Protein AF-A0A0R1KFZ9-F1 (afdb_monomer)

Radius of gyration: 15.64 Å; Cα contacts (8 Å, |Δi|>4): 68; chains: 1; bounding box: 40×21×45 Å

Solvent-accessible surface area (backbone atoms only — not comparable to full-atom values): 6336 Å² total; per-residue (Å²): 135,56,75,66,51,57,53,51,49,51,56,50,51,53,56,37,45,75,70,65,75,39,72,90,78,63,72,52,66,62,51,48,51,52,50,52,52,50,50,55,54,45,52,53,52,52,52,52,50,32,62,74,67,72,30,77,92,33,70,51,40,55,30,45,49,53,28,51,50,40,60,58,56,43,59,76,37,51,40,73,88,77,74,45,76,43,63,70,48,44,54,50,37,54,50,52,37,49,54,30,46,50,54,25,51,52,40,50,54,66,76,74,107

Secondary structure (DSSP, 8-state):
--HHHHHHHHHHHHHHHHTT-S-TTS-SHHHHHHHHHHHHHHHHHHHHHHHHTT-TTSHHHHHHHHHHHHHHHGGGGEETTTTEE-HHHHHHHHHHHHHHHHHHHHHHHHHH-

Structure (mmCIF, N/CA/C/O backbone):
data_AF-A0A0R1KFZ9-F1
#
_entry.id   AF-A0A0R1KFZ9-F1
#
loop_
_atom_site.group_PDB
_atom_site.id
_atom_site.type_symbol
_atom_site.label_atom_id
_atom_site.label_alt_id
_atom_site.label_comp_id
_atom_site.label_asym_id
_atom_site.label_entity_id
_atom_site.label_seq_id
_atom_site.pdbx_PDB_ins_code
_atom_site.Cartn_x
_atom_site.Cartn_y
_atom_site.Cartn_z
_atom_site.occupancy
_atom_site.B_iso_or_equiv
_atom_site.auth_seq_id
_atom_site.auth_comp_id
_atom_site.auth_asym_id
_atom_site.auth_atom_id
_atom_site.pdbx_PDB_model_num
ATOM 1 N N . MET A 1 1 ? 14.152 1.946 9.970 1.00 41.00 1 MET A N 1
ATOM 2 C CA . MET A 1 1 ? 12.683 1.880 10.033 1.00 41.00 1 MET A CA 1
ATOM 3 C C . MET 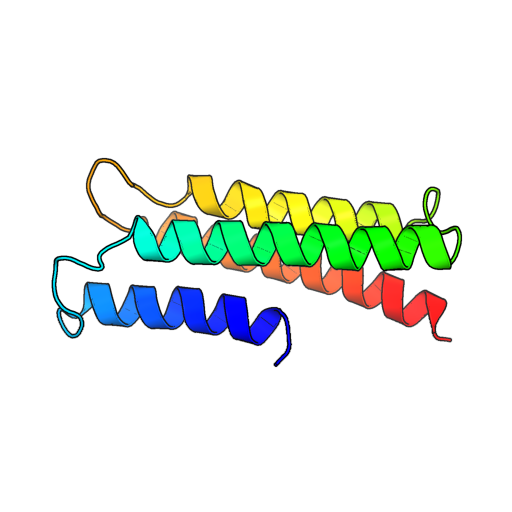A 1 1 ? 12.194 1.666 8.612 1.00 41.00 1 MET A C 1
ATOM 5 O O . MET A 1 1 ? 12.370 2.537 7.770 1.00 41.00 1 MET A O 1
ATOM 9 N N . THR A 1 2 ? 11.765 0.450 8.311 1.00 49.81 2 THR A N 1
ATOM 10 C CA . THR A 1 2 ? 11.210 0.047 7.013 1.00 49.81 2 THR A CA 1
ATOM 11 C C . THR A 1 2 ? 9.740 0.475 6.927 1.00 49.81 2 THR A C 1
ATOM 13 O O . THR A 1 2 ? 9.098 0.659 7.956 1.00 49.81 2 THR A O 1
ATOM 16 N N . TYR A 1 3 ? 9.166 0.635 5.729 1.00 50.31 3 TYR A N 1
ATOM 17 C CA . TYR A 1 3 ? 7.734 0.976 5.581 1.00 50.31 3 TYR A CA 1
ATOM 18 C C . TYR A 1 3 ? 6.803 -0.058 6.228 1.00 50.31 3 TYR A C 1
ATOM 20 O O . TYR A 1 3 ? 5.740 0.283 6.746 1.00 50.31 3 TYR A O 1
ATOM 28 N N . ARG A 1 4 ? 7.258 -1.309 6.295 1.00 49.53 4 ARG A N 1
ATOM 29 C CA . ARG A 1 4 ? 6.636 -2.378 7.070 1.00 49.53 4 ARG A CA 1
ATOM 30 C C . ARG A 1 4 ? 6.511 -2.038 8.557 1.00 49.53 4 ARG A C 1
ATOM 32 O O . ARG A 1 4 ? 5.488 -2.361 9.151 1.00 49.53 4 ARG A O 1
ATOM 39 N N . ASP A 1 5 ? 7.490 -1.352 9.144 1.00 50.59 5 ASP A N 1
ATOM 40 C CA . ASP A 1 5 ? 7.442 -0.935 10.551 1.00 50.59 5 ASP A CA 1
ATOM 41 C C . ASP A 1 5 ? 6.322 0.084 10.783 1.00 50.59 5 ASP A C 1
ATOM 43 O O . ASP A 1 5 ? 5.598 -0.028 11.764 1.00 50.59 5 ASP A O 1
ATOM 47 N N . VAL A 1 6 ? 6.101 1.003 9.837 1.00 54.88 6 VAL A N 1
ATOM 48 C CA . VAL A 1 6 ? 5.015 1.997 9.897 1.00 54.88 6 VAL A CA 1
ATOM 49 C C . VAL A 1 6 ? 3.637 1.334 9.798 1.00 54.88 6 VAL A C 1
ATOM 51 O O . VAL A 1 6 ? 2.718 1.682 10.537 1.00 54.88 6 VAL A O 1
ATOM 54 N N . PHE A 1 7 ? 3.493 0.334 8.926 1.00 59.25 7 PHE A N 1
ATOM 55 C CA . PHE A 1 7 ? 2.263 -0.455 8.807 1.00 59.25 7 PHE A CA 1
ATOM 56 C C . PHE A 1 7 ? 1.982 -1.308 10.043 1.00 59.25 7 PHE A C 1
ATOM 58 O O . PHE A 1 7 ? 0.846 -1.405 10.508 1.00 59.25 7 PHE A O 1
ATOM 65 N N . VAL A 1 8 ? 3.017 -1.944 10.588 1.00 62.97 8 VAL A N 1
ATOM 66 C CA . VAL A 1 8 ? 2.906 -2.760 11.799 1.00 62.97 8 VAL A CA 1
ATOM 67 C C . VAL A 1 8 ? 2.578 -1.886 13.011 1.00 62.97 8 VAL A C 1
ATOM 69 O O . VAL A 1 8 ? 1.727 -2.275 13.807 1.00 62.97 8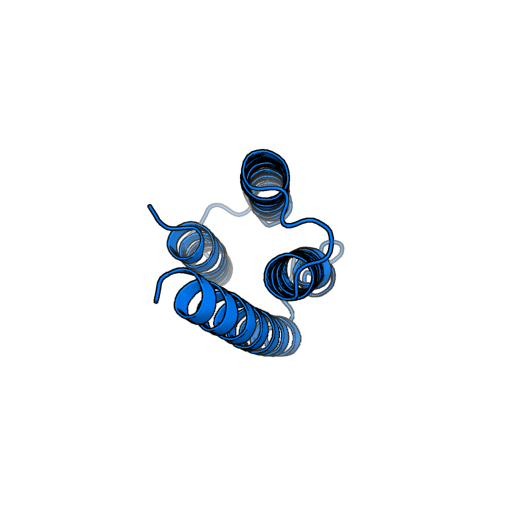 VAL A O 1
ATOM 72 N N . GLU A 1 9 ? 3.196 -0.711 13.134 1.00 63.31 9 GLU A N 1
ATOM 73 C CA . GLU A 1 9 ? 2.890 0.304 14.153 1.00 63.31 9 GLU A CA 1
ATOM 74 C C . GLU A 1 9 ? 1.440 0.789 14.058 1.00 63.31 9 GLU A C 1
ATOM 76 O O . GLU A 1 9 ? 0.748 0.855 15.077 1.00 63.31 9 GLU A O 1
ATOM 81 N N . TYR A 1 10 ? 0.948 1.037 12.839 1.00 64.69 10 TYR A N 1
ATOM 82 C CA . TYR A 1 10 ? -0.437 1.432 12.593 1.00 64.69 10 TYR A CA 1
ATOM 83 C C . TYR A 1 10 ? -1.417 0.397 13.161 1.00 64.69 10 TYR A C 1
ATOM 85 O O . TYR A 1 10 ? -2.223 0.706 14.038 1.00 64.69 10 TYR A O 1
ATOM 93 N N . PHE A 1 11 ? -1.285 -0.872 12.761 1.00 64.38 11 PHE A N 1
ATOM 94 C CA . PHE A 1 11 ? -2.179 -1.933 13.237 1.00 64.38 11 PHE A CA 1
ATOM 95 C C . PHE A 1 11 ? -1.978 -2.303 14.711 1.00 64.38 11 PHE A C 1
ATOM 97 O O . PHE A 1 11 ? -2.930 -2.731 15.370 1.00 64.38 11 PHE A O 1
ATOM 104 N N . LYS A 1 12 ? -0.764 -2.165 15.258 1.00 66.50 12 LYS A N 1
ATOM 105 C CA . LYS A 1 12 ? -0.525 -2.339 16.699 1.00 66.50 12 LYS A CA 1
ATOM 106 C C . LYS A 1 12 ? -1.286 -1.294 17.500 1.00 66.50 12 LYS A C 1
ATOM 108 O O . LYS A 1 12 ? -1.982 -1.654 18.443 1.00 66.50 12 LYS A O 1
ATOM 113 N N . THR A 1 13 ? -1.207 -0.037 17.084 1.00 61.47 13 THR A N 1
ATOM 114 C CA . THR A 1 13 ? -1.884 1.068 17.763 1.00 61.47 13 THR A CA 1
ATOM 115 C C . THR A 1 13 ? -3.406 0.925 17.678 1.00 61.47 13 THR A C 1
ATOM 117 O O . THR A 1 13 ? -4.078 1.107 18.689 1.00 61.47 13 THR A O 1
ATOM 120 N N . MET A 1 14 ? -3.953 0.457 16.545 1.00 61.59 14 MET A N 1
ATOM 121 C CA . MET A 1 14 ? -5.381 0.097 16.454 1.00 61.59 14 MET A CA 1
ATOM 122 C C . MET A 1 14 ? -5.794 -0.957 17.491 1.00 61.59 14 MET A C 1
ATOM 124 O O . MET A 1 14 ? -6.815 -0.807 18.152 1.00 61.59 14 MET A O 1
ATOM 128 N N . ASN A 1 15 ? -4.991 -2.013 17.671 1.00 61.69 15 ASN A N 1
ATOM 129 C CA . ASN A 1 15 ? -5.296 -3.060 18.652 1.00 61.69 15 ASN A CA 1
ATOM 130 C C . ASN A 1 15 ? -5.226 -2.560 20.107 1.00 61.69 15 ASN A C 1
ATOM 132 O O . ASN A 1 15 ? -5.932 -3.097 20.956 1.00 61.69 15 ASN A O 1
ATOM 136 N N . LEU A 1 16 ? -4.384 -1.564 20.408 1.00 58.66 16 LEU A N 1
ATOM 137 C CA . LEU A 1 16 ? -4.292 -0.948 21.740 1.00 58.66 16 LEU A CA 1
ATOM 138 C C . LEU A 1 16 ? -5.513 -0.064 22.040 1.00 58.66 16 LEU A C 1
ATOM 140 O O . LEU A 1 16 ? -6.055 -0.115 23.144 1.00 58.66 16 LEU A O 1
ATOM 144 N N . ILE A 1 17 ? -5.995 0.681 21.040 1.00 57.72 17 ILE A N 1
ATOM 145 C CA . ILE A 1 17 ? -7.224 1.485 21.133 1.00 57.72 17 ILE A CA 1
ATOM 146 C C . ILE A 1 17 ? -8.439 0.581 21.387 1.00 57.72 17 ILE A C 1
ATOM 148 O O . ILE A 1 17 ? -9.232 0.853 22.286 1.00 57.72 17 ILE A O 1
ATOM 152 N N . GLU A 1 18 ? -8.552 -0.548 20.678 1.00 56.12 18 GLU A N 1
ATOM 153 C CA . GLU A 1 18 ? -9.647 -1.512 20.878 1.00 56.12 18 GLU A CA 1
ATOM 154 C C . GLU A 1 18 ? -9.685 -2.147 22.278 1.00 56.12 18 GLU A C 1
ATOM 156 O O . GLU A 1 18 ? -10.754 -2.549 22.736 1.00 56.12 18 GLU A O 1
ATOM 16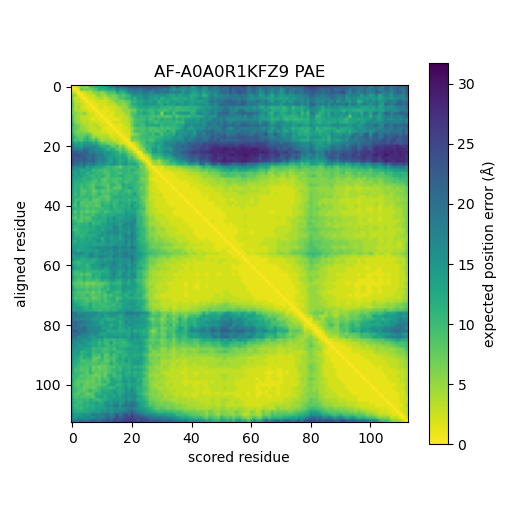1 N N . ARG A 1 19 ? -8.542 -2.260 22.965 1.00 62.00 19 ARG A N 1
ATOM 162 C CA . ARG A 1 19 ? -8.463 -2.810 24.331 1.00 62.00 19 ARG A CA 1
ATOM 163 C C . ARG A 1 19 ? -8.826 -1.793 25.416 1.00 62.00 19 ARG A C 1
ATOM 165 O O . ARG A 1 19 ? -8.840 -2.151 26.589 1.00 62.00 19 ARG A O 1
ATOM 172 N N . GLY A 1 20 ? -9.109 -0.542 25.042 1.00 56.09 20 GLY A N 1
ATOM 173 C CA . GLY A 1 20 ? -9.298 0.558 25.990 1.00 56.09 20 GLY A CA 1
ATOM 174 C C . GLY A 1 20 ? -7.997 0.990 26.676 1.00 56.09 20 GLY A C 1
ATOM 175 O O . GLY A 1 20 ? -8.042 1.680 27.690 1.00 56.09 20 GLY A O 1
ATOM 176 N N . GLU A 1 21 ? -6.841 0.580 26.141 1.00 52.81 21 GLU A N 1
ATOM 177 C CA . GLU A 1 21 ? -5.511 0.875 26.693 1.00 52.81 21 GLU A CA 1
ATOM 178 C C . GLU A 1 21 ? -4.945 2.216 26.179 1.00 52.81 21 GLU A C 1
ATOM 180 O O . GLU A 1 21 ? -3.937 2.696 26.693 1.00 52.81 21 GLU A O 1
ATOM 185 N N . ALA A 1 22 ? -5.602 2.848 25.197 1.00 53.03 22 ALA A N 1
ATOM 186 C CA . ALA A 1 22 ? -5.285 4.183 24.692 1.00 53.03 22 ALA A CA 1
ATOM 187 C C . ALA A 1 22 ? -6.459 5.149 24.936 1.00 53.03 22 ALA A C 1
ATOM 189 O O . ALA A 1 22 ? -7.622 4.779 24.776 1.00 53.03 22 ALA A O 1
ATOM 190 N N . LEU A 1 23 ? -6.150 6.388 25.341 1.00 50.19 23 LEU A N 1
ATOM 191 C CA . LEU A 1 23 ? -7.136 7.423 25.664 1.00 50.19 23 LEU A CA 1
ATOM 192 C C . LEU A 1 23 ? -8.084 7.650 24.481 1.00 50.19 23 LEU A C 1
ATOM 194 O O . LEU A 1 23 ? -7.654 8.009 23.385 1.00 50.19 23 LEU A O 1
ATOM 198 N N . THR A 1 24 ? -9.377 7.498 24.761 1.00 49.78 24 THR A N 1
ATOM 199 C CA . THR A 1 24 ? -10.545 7.541 23.869 1.00 49.78 24 THR A CA 1
ATOM 200 C C . THR A 1 24 ? -10.775 8.875 23.130 1.00 49.78 24 THR A C 1
ATOM 202 O O . THR A 1 24 ? -11.903 9.167 22.746 1.00 49.78 24 THR A O 1
ATOM 205 N N . TYR A 1 25 ? -9.748 9.697 22.902 1.00 42.72 25 TYR A N 1
ATOM 206 C CA . TYR A 1 25 ? -9.804 10.915 22.084 1.00 42.72 25 TYR A CA 1
ATOM 207 C C . TYR A 1 25 ? -8.679 11.023 21.028 1.00 42.72 25 TYR A C 1
ATOM 209 O O . TYR A 1 25 ? -8.771 11.878 20.151 1.00 42.72 25 TYR A O 1
ATOM 217 N N . GLU A 1 26 ? -7.672 10.135 21.003 1.00 50.38 26 GLU A N 1
ATOM 218 C CA . GLU A 1 26 ? -6.678 10.043 19.900 1.00 50.38 26 GLU A CA 1
ATOM 219 C C . GLU A 1 26 ? -7.175 9.193 18.690 1.00 50.38 26 GLU A C 1
ATOM 221 O O . GLU A 1 26 ? -6.402 8.798 17.819 1.00 50.38 26 GLU A O 1
ATOM 226 N N . ASN A 1 27 ? -8.489 8.953 18.594 1.00 64.50 27 ASN A N 1
ATOM 227 C CA . ASN A 1 27 ? -9.077 7.625 18.354 1.00 64.50 27 ASN A CA 1
ATOM 228 C C . ASN A 1 27 ? -8.909 6.893 17.023 1.00 64.50 27 ASN A C 1
ATOM 230 O O . ASN A 1 27 ? -8.640 5.708 17.060 1.00 64.50 27 ASN A O 1
ATOM 234 N N . TYR A 1 28 ? -9.119 7.485 15.858 1.00 60.91 28 TYR A N 1
ATOM 235 C CA . TYR A 1 28 ? -8.946 6.761 14.581 1.00 60.91 28 TYR A CA 1
ATOM 236 C C . TYR A 1 28 ? -8.643 7.739 13.454 1.00 60.91 28 TYR A C 1
ATOM 238 O O . TYR A 1 28 ? -7.815 7.436 12.601 1.00 60.91 28 TYR A O 1
ATOM 246 N N . SER A 1 29 ? -9.214 8.950 13.514 1.00 65.38 29 SER A N 1
ATOM 247 C CA . SER A 1 29 ? -8.886 10.058 12.606 1.00 65.38 29 SER A CA 1
ATOM 248 C C . SER A 1 29 ? -7.392 10.375 12.616 1.00 65.38 29 SER A C 1
ATOM 250 O O . SER A 1 29 ? -6.753 10.285 11.582 1.00 65.38 29 SER A O 1
ATOM 252 N N . ARG A 1 30 ? -6.795 10.639 13.786 1.00 70.94 30 ARG A N 1
ATOM 253 C CA . ARG A 1 30 ? -5.357 10.950 13.910 1.00 70.94 30 ARG A CA 1
ATOM 254 C C . ARG A 1 30 ? -4.470 9.788 13.465 1.00 70.94 30 ARG A C 1
ATOM 256 O O . ARG A 1 30 ? -3.405 9.997 12.887 1.00 70.94 30 ARG A O 1
ATOM 263 N N . LEU A 1 31 ? -4.919 8.558 13.709 1.00 69.50 31 LEU A N 1
ATOM 264 C CA . LEU A 1 31 ? -4.241 7.366 13.223 1.00 69.50 31 LEU A CA 1
ATOM 265 C C . LEU A 1 31 ? -4.252 7.336 11.689 1.00 69.50 31 LEU A C 1
ATOM 267 O O . LEU A 1 31 ? -3.203 7.181 11.064 1.00 69.50 31 LEU A O 1
ATOM 271 N N . ALA A 1 32 ? -5.425 7.508 11.081 1.00 72.38 32 ALA A N 1
ATOM 272 C CA . ALA A 1 32 ? -5.600 7.538 9.636 1.00 72.38 32 ALA A CA 1
ATOM 273 C C . ALA A 1 32 ? -4.868 8.715 8.983 1.00 72.38 32 ALA A C 1
ATOM 275 O O . ALA A 1 32 ? -4.232 8.522 7.953 1.00 72.38 32 ALA A O 1
ATOM 276 N N . ASP A 1 33 ? -4.845 9.889 9.612 1.00 76.94 33 ASP A N 1
ATOM 277 C CA . ASP A 1 33 ? -4.075 11.049 9.161 1.00 76.94 33 ASP A CA 1
ATOM 278 C C . ASP A 1 33 ? -2.576 10.729 9.110 1.00 76.94 33 ASP A C 1
ATOM 280 O O . ASP A 1 33 ? -1.913 10.979 8.100 1.00 76.94 33 ASP A O 1
ATOM 284 N N . ASN A 1 34 ? -2.044 10.097 10.163 1.00 77.81 34 ASN A N 1
ATOM 285 C CA . ASN A 1 34 ? -0.652 9.644 10.199 1.00 77.81 34 ASN A CA 1
ATOM 286 C C . ASN A 1 34 ? -0.369 8.593 9.117 1.00 77.81 34 ASN A C 1
ATOM 288 O O . ASN A 1 34 ? 0.679 8.617 8.470 1.00 77.81 34 ASN A O 1
ATOM 292 N N . TYR A 1 35 ? -1.304 7.678 8.888 1.00 79.88 35 TYR A N 1
ATOM 293 C CA . TYR A 1 35 ? -1.191 6.664 7.847 1.00 79.88 35 TYR A CA 1
ATOM 294 C C . TYR A 1 35 ? -1.186 7.275 6.440 1.00 79.88 35 TYR A C 1
ATOM 296 O O . TYR A 1 35 ? -0.283 6.993 5.650 1.00 79.88 35 TYR A O 1
ATOM 304 N N . VAL A 1 36 ? -2.115 8.191 6.151 1.00 82.81 36 VAL A N 1
ATOM 305 C CA . VAL A 1 36 ? -2.168 8.961 4.899 1.00 82.81 36 VAL A CA 1
ATOM 306 C C . VAL A 1 36 ? -0.877 9.750 4.698 1.00 82.81 36 VAL A C 1
ATOM 308 O O . VAL A 1 36 ? -0.318 9.754 3.599 1.00 82.81 36 VAL A O 1
ATOM 311 N N . TYR A 1 37 ? -0.377 10.407 5.747 1.00 83.19 37 TYR A N 1
ATOM 312 C CA . TYR A 1 37 ? 0.880 11.150 5.702 1.00 83.19 37 TYR A CA 1
ATOM 313 C C . TYR A 1 37 ? 2.058 10.247 5.313 1.00 83.19 37 TYR A C 1
ATOM 315 O O . TYR A 1 37 ? 2.852 10.589 4.431 1.00 83.19 37 TYR A O 1
ATOM 323 N N . ASN A 1 38 ? 2.138 9.058 5.907 1.00 82.31 38 ASN A N 1
ATOM 324 C CA . ASN A 1 38 ? 3.189 8.096 5.604 1.00 82.31 38 ASN A CA 1
ATOM 325 C C . ASN A 1 38 ? 3.086 7.531 4.181 1.00 82.31 38 ASN A C 1
ATOM 327 O O . ASN A 1 38 ? 4.112 7.438 3.504 1.00 82.31 38 ASN A O 1
ATOM 331 N N . ILE A 1 39 ? 1.876 7.236 3.689 1.00 85.62 39 ILE A N 1
ATOM 332 C CA . ILE A 1 39 ? 1.657 6.831 2.290 1.00 85.62 39 ILE A CA 1
ATOM 333 C C . ILE A 1 39 ? 2.124 7.926 1.332 1.00 85.62 39 ILE A C 1
ATOM 335 O O . ILE A 1 39 ? 2.872 7.641 0.402 1.00 85.62 39 ILE A O 1
ATOM 339 N N . LYS A 1 40 ? 1.741 9.188 1.564 1.00 87.12 40 LYS A N 1
ATOM 340 C CA . LYS A 1 40 ? 2.149 10.315 0.706 1.00 87.12 40 LYS A CA 1
ATOM 341 C C . LYS A 1 40 ? 3.669 10.446 0.620 1.00 87.12 40 LYS A C 1
ATOM 343 O O . LYS A 1 40 ? 4.217 10.611 -0.471 1.00 87.12 40 LYS A O 1
ATOM 348 N N . ASN A 1 41 ? 4.354 10.336 1.757 1.00 86.38 41 ASN A N 1
ATOM 349 C CA . ASN A 1 41 ? 5.815 10.357 1.788 1.00 86.38 41 ASN A CA 1
ATOM 350 C C . ASN A 1 41 ? 6.421 9.158 1.055 1.00 86.38 41 ASN A C 1
ATOM 352 O O . ASN A 1 41 ? 7.430 9.317 0.368 1.00 86.38 41 ASN A O 1
ATOM 356 N N . PHE A 1 42 ? 5.800 7.982 1.159 1.00 86.06 42 PHE A N 1
ATOM 357 C CA . PHE A 1 42 ? 6.250 6.799 0.436 1.00 86.06 42 PHE A CA 1
ATOM 358 C C . PHE A 1 42 ? 6.109 6.944 -1.074 1.00 86.06 42 PHE A C 1
ATOM 360 O O . PHE A 1 42 ? 7.073 6.708 -1.793 1.00 86.06 42 PHE A O 1
ATOM 367 N N . ILE A 1 43 ? 4.955 7.415 -1.545 1.00 87.94 43 ILE A N 1
ATOM 368 C CA . ILE A 1 43 ? 4.709 7.678 -2.966 1.00 87.94 43 ILE A CA 1
ATOM 369 C C . ILE A 1 43 ? 5.757 8.645 -3.511 1.00 87.94 43 ILE A C 1
ATOM 371 O O . ILE A 1 43 ? 6.357 8.394 -4.554 1.00 87.94 43 ILE A O 1
ATOM 375 N N . LYS A 1 44 ? 6.043 9.726 -2.776 1.00 89.50 44 LYS A N 1
ATOM 376 C CA . LYS A 1 44 ? 7.065 10.699 -3.173 1.00 89.50 44 LYS A CA 1
ATOM 377 C C . LYS A 1 44 ? 8.453 10.063 -3.288 1.00 89.50 44 LYS A C 1
ATOM 379 O O . LYS A 1 44 ? 9.170 10.341 -4.246 1.00 89.50 44 LYS A O 1
ATOM 384 N N . LEU A 1 45 ? 8.837 9.231 -2.322 1.00 87.75 45 LEU A N 1
ATOM 385 C CA . LEU A 1 45 ? 10.133 8.554 -2.325 1.00 87.75 45 LEU A CA 1
ATOM 386 C C . LEU A 1 45 ? 10.231 7.515 -3.451 1.00 87.75 45 LEU A C 1
ATOM 388 O O . LEU A 1 45 ? 11.225 7.500 -4.173 1.00 87.75 45 LEU A O 1
ATOM 392 N N . GLY A 1 46 ? 9.191 6.701 -3.630 1.00 87.25 46 GLY A N 1
ATOM 393 C CA . GLY A 1 46 ? 9.099 5.706 -4.695 1.00 87.25 46 GLY A CA 1
ATOM 394 C C . GLY A 1 46 ? 9.183 6.344 -6.078 1.00 87.25 46 GLY A C 1
ATOM 395 O O . GLY A 1 46 ? 10.055 5.981 -6.859 1.00 87.25 46 GLY A O 1
ATOM 396 N N . ASN A 1 47 ? 8.372 7.369 -6.347 1.00 87.69 47 ASN A N 1
ATOM 397 C CA . ASN A 1 47 ? 8.399 8.073 -7.632 1.00 87.69 47 ASN A CA 1
ATOM 398 C C . ASN A 1 47 ? 9.740 8.776 -7.884 1.00 87.69 47 ASN A C 1
ATOM 400 O O . ASN A 1 47 ? 10.244 8.746 -9.000 1.00 87.69 47 ASN A O 1
ATOM 404 N N . SER A 1 48 ? 10.359 9.358 -6.849 1.00 87.88 48 SER A N 1
ATOM 405 C CA . SER A 1 48 ? 11.705 9.936 -6.963 1.00 87.88 48 SER A CA 1
ATOM 406 C C . SER A 1 48 ? 12.744 8.889 -7.380 1.00 87.88 48 SER A C 1
ATOM 408 O O . SER A 1 48 ? 13.593 9.162 -8.226 1.00 87.88 48 SER A O 1
ATOM 410 N N . TYR A 1 49 ? 12.664 7.675 -6.825 1.00 87.00 49 TYR A N 1
ATOM 411 C CA . TYR A 1 49 ? 13.527 6.567 -7.229 1.00 87.00 49 TYR A CA 1
ATOM 412 C C . TYR A 1 49 ? 13.258 6.155 -8.679 1.00 87.00 49 TYR A C 1
ATOM 414 O O . TYR A 1 49 ? 14.193 6.097 -9.471 1.00 87.00 49 TYR A O 1
ATOM 422 N N . ILE A 1 50 ? 11.993 5.927 -9.038 1.00 90.19 50 ILE A N 1
ATOM 423 C CA . ILE A 1 50 ? 11.594 5.532 -10.394 1.00 90.19 50 ILE A CA 1
ATOM 424 C C . ILE A 1 50 ? 12.143 6.516 -11.429 1.00 90.19 50 ILE A C 1
ATOM 426 O O . ILE A 1 50 ? 12.846 6.091 -12.341 1.00 90.19 50 ILE A O 1
ATOM 430 N N . SER A 1 51 ? 11.944 7.820 -11.223 1.00 91.81 51 SER A N 1
ATOM 431 C CA . SER A 1 51 ? 12.441 8.833 -12.157 1.00 91.81 51 SER A CA 1
ATOM 432 C C . SER A 1 51 ? 13.947 9.014 -12.146 1.00 91.81 51 SER A C 1
ATOM 434 O O . SER A 1 51 ? 14.546 9.272 -13.185 1.00 91.81 51 SER A O 1
ATOM 436 N N . LYS A 1 52 ? 14.609 8.833 -11.001 1.00 91.31 52 LYS A N 1
ATOM 437 C CA . LYS A 1 52 ? 16.076 8.877 -10.947 1.00 91.31 52 LYS A CA 1
ATOM 438 C C . LYS A 1 52 ? 16.717 7.790 -11.816 1.00 91.31 52 LYS A C 1
ATOM 440 O O . LYS A 1 52 ? 17.815 8.003 -12.330 1.00 91.31 52 LYS A O 1
ATOM 445 N N . TYR A 1 53 ? 16.063 6.639 -11.946 1.00 89.38 53 TYR A N 1
ATOM 446 C CA . TYR A 1 53 ? 16.578 5.481 -12.675 1.00 89.38 53 TYR A CA 1
ATOM 447 C C . TYR A 1 53 ? 15.863 5.226 -14.013 1.00 89.38 53 TYR A C 1
ATOM 449 O O . TYR A 1 53 ? 16.153 4.217 -14.651 1.00 89.38 53 TYR A O 1
ATOM 457 N N . ASN A 1 54 ? 14.996 6.143 -14.464 1.00 91.50 54 ASN A N 1
ATOM 458 C CA . ASN A 1 54 ? 14.192 6.035 -15.691 1.00 91.50 54 ASN A CA 1
ATOM 459 C C . ASN A 1 54 ? 13.394 4.717 -15.777 1.00 91.50 54 ASN A C 1
ATOM 461 O O . ASN A 1 54 ? 13.473 3.983 -16.764 1.00 91.50 54 ASN A O 1
ATOM 465 N N . LEU A 1 55 ? 12.699 4.367 -14.694 1.00 90.50 55 LEU A N 1
ATOM 466 C CA . LEU A 1 55 ? 11.959 3.111 -14.548 1.00 90.50 55 LEU A CA 1
ATOM 467 C C . LEU A 1 55 ? 10.450 3.268 -14.802 1.00 90.50 55 LEU A C 1
ATOM 469 O O . LEU A 1 55 ? 9.690 2.373 -14.446 1.00 90.50 55 LEU A O 1
ATOM 473 N N . GLU A 1 56 ? 9.990 4.380 -15.369 1.00 91.56 56 GLU A N 1
ATOM 474 C CA . GLU A 1 56 ? 8.565 4.707 -15.530 1.00 91.56 56 GLU A CA 1
ATOM 475 C C . GLU A 1 56 ? 7.781 3.664 -16.337 1.00 91.56 56 GLU A C 1
ATOM 477 O O . GLU A 1 56 ? 6.642 3.372 -15.999 1.00 91.56 56 GLU A O 1
ATOM 482 N N . ASP A 1 57 ? 8.404 3.047 -17.342 1.00 92.31 57 ASP A N 1
ATOM 483 C CA . ASP A 1 57 ? 7.772 2.018 -18.184 1.00 92.31 57 ASP A CA 1
ATOM 484 C C . ASP A 1 57 ? 8.110 0.585 -17.723 1.00 92.31 57 ASP A C 1
ATOM 486 O O . ASP A 1 57 ? 8.027 -0.383 -18.485 1.00 92.31 57 ASP A O 1
ATOM 490 N N . SER A 1 58 ? 8.572 0.432 -16.478 1.00 91.44 58 SER A N 1
ATOM 491 C CA . SER A 1 58 ? 9.014 -0.853 -15.937 1.00 91.44 58 SER A CA 1
ATOM 492 C C . SER A 1 58 ? 7.915 -1.600 -15.183 1.00 91.44 58 SER A C 1
ATOM 494 O O . SER A 1 58 ? 7.060 -1.014 -14.521 1.00 91.44 58 SER A O 1
ATOM 496 N N . LYS A 1 59 ? 8.037 -2.931 -15.136 1.00 91.31 59 LYS A N 1
ATOM 497 C CA . LYS A 1 59 ? 7.222 -3.772 -14.240 1.00 91.31 59 LYS A CA 1
ATOM 498 C C . LYS A 1 59 ? 7.423 -3.429 -12.761 1.00 91.31 59 LYS A C 1
ATOM 500 O O . LYS A 1 59 ? 6.523 -3.618 -11.941 1.00 91.31 59 LYS A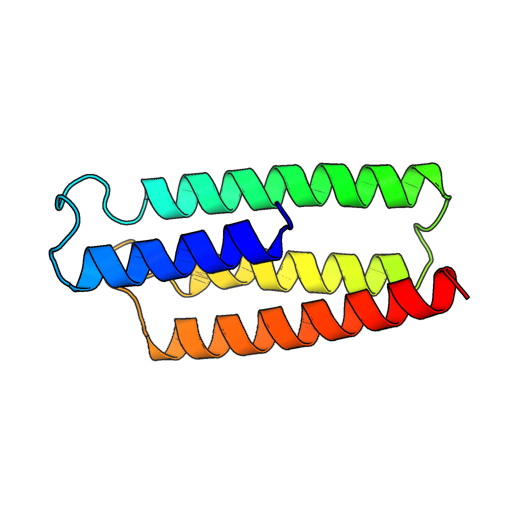 O 1
ATOM 505 N N . MET A 1 60 ? 8.595 -2.898 -12.411 1.00 88.81 60 MET A N 1
ATOM 506 C CA . MET A 1 60 ? 8.865 -2.389 -11.070 1.00 88.81 60 MET A CA 1
ATOM 507 C C . MET A 1 60 ? 7.990 -1.169 -10.749 1.00 88.81 60 MET A C 1
ATOM 509 O O . MET A 1 60 ? 7.478 -1.075 -9.636 1.00 88.81 60 MET A O 1
ATOM 513 N N . TYR A 1 61 ? 7.766 -0.269 -11.709 1.00 91.50 61 TYR A N 1
ATOM 514 C CA . TYR A 1 61 ? 6.841 0.850 -11.535 1.00 91.50 61 TYR A CA 1
ATOM 515 C C . TYR A 1 61 ? 5.395 0.373 -11.391 1.00 91.50 61 TYR A C 1
ATOM 517 O O . TYR A 1 61 ? 4.719 0.762 -10.438 1.00 91.50 61 TYR A O 1
ATOM 525 N N . ASP A 1 62 ? 4.947 -0.533 -12.262 1.00 93.69 62 ASP A N 1
ATOM 526 C CA . ASP A 1 62 ? 3.585 -1.077 -12.205 1.00 93.69 62 ASP A CA 1
ATOM 527 C C . ASP A 1 62 ? 3.300 -1.790 -10.874 1.00 93.69 62 ASP A C 1
ATOM 529 O O . ASP A 1 62 ? 2.260 -1.577 -10.244 1.00 93.69 62 ASP A O 1
ATO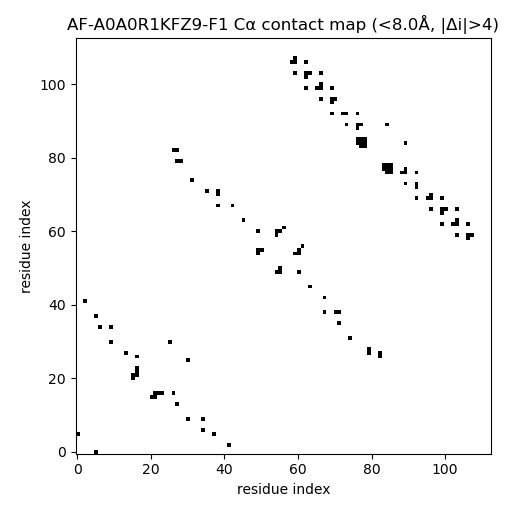M 533 N N . SER A 1 63 ? 4.233 -2.625 -10.407 1.00 93.25 63 SER A N 1
ATOM 534 C CA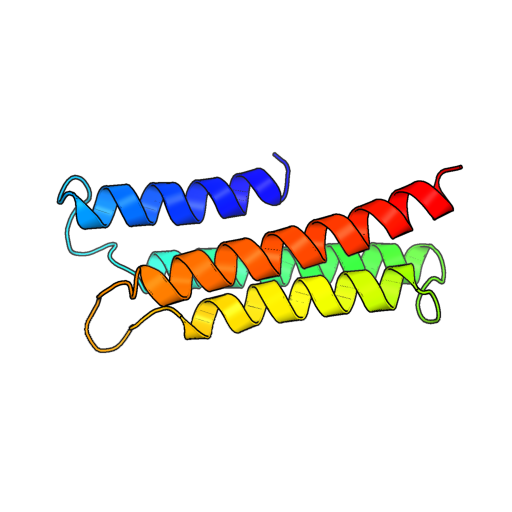 . SER A 1 63 ? 4.103 -3.334 -9.126 1.00 93.25 63 SER A CA 1
ATOM 535 C C . SER A 1 63 ? 4.142 -2.383 -7.927 1.00 93.25 63 SER A C 1
ATOM 537 O O . SER A 1 63 ? 3.339 -2.541 -7.004 1.00 93.25 63 SER A O 1
ATOM 539 N N . LEU A 1 64 ? 4.990 -1.350 -7.958 1.00 92.00 64 LEU A N 1
ATOM 540 C CA . LEU A 1 64 ? 5.022 -0.304 -6.936 1.00 92.00 64 LEU A CA 1
ATOM 541 C C . LEU A 1 64 ? 3.707 0.486 -6.891 1.00 92.00 64 LEU A C 1
ATOM 543 O O . LEU A 1 64 ? 3.178 0.748 -5.811 1.00 92.00 64 LEU A O 1
ATOM 547 N N . ASN A 1 65 ? 3.145 0.828 -8.050 1.00 92.81 65 ASN A N 1
ATOM 548 C CA . ASN A 1 65 ? 1.875 1.540 -8.133 1.00 92.81 65 ASN A CA 1
ATOM 549 C C . ASN A 1 65 ? 0.715 0.680 -7.603 1.00 92.81 65 ASN A C 1
ATOM 551 O O . ASN A 1 65 ? -0.085 1.143 -6.792 1.00 92.81 65 ASN A O 1
ATOM 555 N N . ASN A 1 66 ? 0.674 -0.605 -7.968 1.00 93.56 66 ASN A N 1
ATOM 556 C CA . ASN A 1 66 ? -0.291 -1.561 -7.415 1.00 93.56 66 ASN A CA 1
ATOM 557 C C . ASN A 1 66 ? -0.166 -1.699 -5.894 1.00 93.56 66 ASN A C 1
ATOM 559 O O . ASN A 1 66 ? -1.176 -1.843 -5.198 1.00 93.56 66 ASN A O 1
ATOM 563 N N . TYR A 1 67 ? 1.059 -1.632 -5.367 1.00 91.62 67 TYR A N 1
ATOM 564 C CA . TYR A 1 67 ? 1.276 -1.606 -3.930 1.00 91.62 67 TYR A CA 1
ATOM 565 C C . TYR A 1 67 ? 0.687 -0.337 -3.307 1.00 91.62 67 TYR A C 1
ATOM 567 O O . TYR A 1 67 ? -0.107 -0.448 -2.376 1.00 91.62 67 TYR A O 1
ATOM 575 N N . PHE A 1 68 ? 0.961 0.851 -3.856 1.00 90.75 68 PHE A N 1
ATOM 576 C CA . PHE A 1 68 ? 0.374 2.106 -3.366 1.00 90.75 68 PHE A CA 1
ATOM 577 C C . PHE A 1 68 ? -1.153 2.117 -3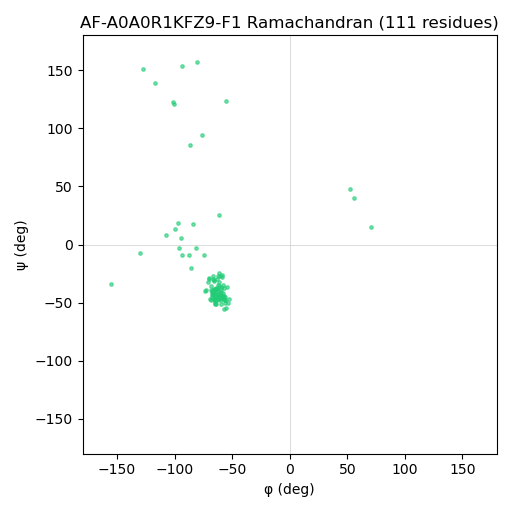.397 1.00 90.75 68 PHE A C 1
ATOM 579 O O . PHE A 1 68 ? -1.764 2.553 -2.420 1.00 90.75 68 PHE A O 1
ATOM 586 N N . VAL A 1 69 ? -1.771 1.600 -4.461 1.00 91.50 69 VAL A N 1
ATOM 587 C CA . VAL A 1 69 ? -3.231 1.452 -4.545 1.00 91.50 69 VAL A CA 1
ATOM 588 C C . VAL A 1 69 ? -3.748 0.604 -3.385 1.00 91.50 69 VAL A C 1
ATOM 590 O O . VAL A 1 69 ? -4.651 1.042 -2.682 1.00 91.50 69 VAL A O 1
ATOM 593 N N . ALA A 1 70 ? -3.122 -0.542 -3.095 1.00 90.25 70 ALA A N 1
ATOM 594 C CA . ALA A 1 70 ? -3.516 -1.378 -1.959 1.00 90.25 70 ALA A CA 1
ATOM 595 C C . ALA A 1 70 ? -3.370 -0.663 -0.603 1.00 90.25 70 ALA A C 1
ATOM 597 O O . ALA A 1 70 ? -4.199 -0.861 0.287 1.00 90.25 70 ALA A O 1
ATOM 598 N N . LEU A 1 71 ? -2.342 0.179 -0.436 1.00 87.38 71 LEU A N 1
ATOM 599 C CA . LEU A 1 71 ? -2.169 0.977 0.781 1.00 87.38 71 LEU A CA 1
ATOM 600 C C . LEU A 1 71 ? -3.266 2.036 0.933 1.00 87.38 71 LEU A C 1
ATOM 602 O O . LEU A 1 71 ? -3.764 2.235 2.041 1.00 87.38 71 LEU A O 1
ATOM 606 N N . ILE A 1 72 ? -3.640 2.709 -0.156 1.00 87.12 72 ILE A N 1
ATOM 607 C CA . ILE A 1 72 ? -4.694 3.731 -0.160 1.00 87.12 72 ILE A CA 1
ATOM 608 C C . ILE A 1 72 ? -6.059 3.080 0.059 1.00 87.12 72 ILE A C 1
ATOM 610 O O . ILE A 1 72 ? -6.802 3.521 0.932 1.00 87.12 72 ILE A O 1
ATOM 614 N N . ASP A 1 73 ? -6.359 1.992 -0.652 1.00 86.19 73 ASP A N 1
ATOM 615 C CA . ASP A 1 73 ? -7.611 1.246 -0.511 1.00 86.19 73 ASP A CA 1
ATOM 616 C C . ASP A 1 73 ? -7.810 0.721 0.909 1.00 86.19 73 ASP A C 1
ATOM 618 O O . ASP A 1 73 ? -8.946 0.561 1.355 1.00 86.19 73 ASP A O 1
ATOM 622 N N . ALA A 1 74 ? -6.720 0.501 1.653 1.00 83.19 74 ALA A N 1
ATOM 623 C CA . ALA A 1 74 ? -6.810 0.070 3.035 1.00 83.19 74 ALA A CA 1
ATOM 624 C C . ALA A 1 74 ? -7.542 1.070 3.949 1.00 83.19 74 ALA A C 1
ATOM 626 O O . ALA A 1 74 ? -8.114 0.666 4.963 1.00 83.19 74 ALA A O 1
ATOM 627 N N . LEU A 1 75 ? -7.571 2.355 3.571 1.00 77.69 75 LEU A N 1
ATOM 628 C CA . LEU A 1 75 ? -8.316 3.400 4.276 1.00 77.69 75 LEU A CA 1
ATOM 629 C C . LEU A 1 75 ? -9.828 3.201 4.199 1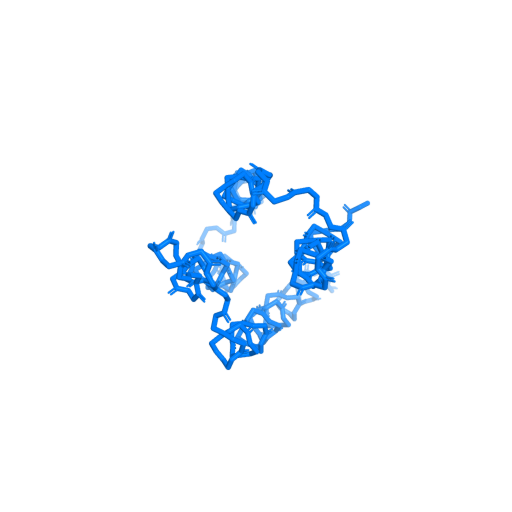.00 77.69 75 LEU A C 1
ATOM 631 O O . LEU A 1 75 ? -10.526 3.634 5.109 1.00 77.69 75 LEU A O 1
ATOM 635 N N . ASN A 1 76 ? -10.326 2.538 3.152 1.00 76.06 76 ASN A N 1
ATOM 636 C CA . ASN A 1 76 ? -11.756 2.281 2.966 1.00 76.06 76 ASN A CA 1
ATOM 637 C C . ASN A 1 76 ? -12.289 1.189 3.907 1.00 76.06 76 ASN A C 1
ATOM 639 O O . ASN A 1 76 ? -13.494 0.970 3.973 1.00 76.06 76 ASN A O 1
ATOM 643 N N . TYR A 1 77 ? -11.409 0.492 4.631 1.00 70.50 77 TYR A N 1
ATOM 644 C CA . TYR A 1 77 ? -11.778 -0.566 5.579 1.00 70.50 77 TYR A CA 1
ATOM 645 C C . TYR A 1 77 ? -11.913 -0.072 7.026 1.00 70.50 77 TYR A C 1
ATOM 647 O O . TYR A 1 77 ? -12.083 -0.870 7.953 1.00 70.50 77 TYR A O 1
ATOM 655 N N . LEU A 1 78 ? -11.802 1.241 7.222 1.00 67.00 78 LEU A N 1
ATOM 656 C CA . LEU A 1 78 ? -11.945 1.928 8.496 1.00 67.00 78 LEU A CA 1
ATOM 657 C C . LEU A 1 78 ? -13.334 2.561 8.542 1.00 67.00 78 LEU A C 1
ATOM 659 O O . LEU A 1 78 ? -13.679 3.355 7.670 1.00 67.00 78 LEU A O 1
ATOM 663 N N . ASP A 1 79 ? -14.136 2.209 9.547 1.00 64.06 79 ASP A N 1
ATOM 664 C CA . ASP A 1 79 ? -15.436 2.842 9.760 1.00 64.06 79 ASP A CA 1
ATOM 665 C C . ASP A 1 79 ? -15.236 4.101 10.612 1.00 64.06 79 ASP A C 1
ATOM 667 O O . ASP A 1 79 ? -15.288 4.084 11.847 1.00 64.06 79 ASP A O 1
ATOM 671 N N . TYR A 1 80 ? -14.926 5.197 9.915 1.00 62.09 80 TYR A N 1
ATOM 672 C CA . TYR A 1 80 ? -14.703 6.513 10.515 1.00 62.09 80 TYR A CA 1
ATOM 673 C C . TYR A 1 80 ? -15.962 7.094 11.155 1.00 62.09 80 TYR A C 1
ATOM 675 O O . TYR A 1 80 ? -15.848 7.852 12.116 1.00 62.09 80 TYR A O 1
ATOM 683 N N . GLU A 1 81 ? -17.141 6.759 10.627 1.00 59.53 81 GLU A N 1
ATOM 684 C CA . GLU A 1 81 ? -18.414 7.317 11.087 1.00 59.53 81 GLU A CA 1
ATOM 685 C C . GLU A 1 81 ? -18.815 6.732 12.438 1.00 59.53 81 GLU A C 1
ATOM 687 O O . GLU A 1 81 ? -19.258 7.462 13.324 1.00 59.53 81 GLU A O 1
ATOM 692 N N . ASN A 1 82 ? -18.595 5.430 12.626 1.00 61.84 82 ASN A N 1
ATOM 693 C CA . ASN A 1 82 ? -18.941 4.748 13.868 1.00 61.84 82 ASN A CA 1
ATOM 694 C C . ASN A 1 82 ? -17.758 4.629 14.842 1.00 61.84 82 ASN A C 1
ATOM 696 O O . ASN A 1 82 ? -17.933 4.138 15.958 1.00 61.84 82 ASN A O 1
ATOM 700 N N . ASN A 1 83 ? -16.558 5.084 14.453 1.00 61.78 83 ASN A N 1
ATOM 701 C CA . ASN A 1 83 ? -15.331 4.975 15.249 1.00 61.78 83 ASN A CA 1
ATOM 702 C C . ASN A 1 83 ? -15.043 3.506 15.636 1.00 61.78 83 ASN A C 1
ATOM 704 O O . ASN A 1 83 ? -14.649 3.205 16.768 1.00 61.78 83 ASN A O 1
ATOM 708 N N . VAL A 1 84 ? -15.281 2.585 14.692 1.00 63.25 84 VAL A N 1
ATOM 709 C CA . VAL A 1 84 ? -15.109 1.134 14.867 1.00 63.25 84 VAL A CA 1
ATOM 710 C C . VAL A 1 84 ? -14.223 0.580 13.758 1.00 63.25 84 VAL A C 1
ATOM 712 O O . VAL A 1 84 ? -14.180 1.074 12.635 1.00 63.25 84 VAL A O 1
ATOM 715 N N . VAL A 1 85 ? -13.510 -0.496 14.061 1.00 65.38 85 VAL A N 1
ATOM 716 C CA . VAL A 1 85 ? -12.685 -1.198 13.083 1.00 65.38 85 VAL A CA 1
ATOM 717 C C . VAL A 1 85 ? -13.425 -2.434 12.608 1.00 65.38 85 VAL A C 1
ATOM 719 O O . VAL A 1 85 ? -13.731 -3.338 13.389 1.00 65.38 85 VAL A O 1
ATOM 722 N N . ASN A 1 86 ? -13.673 -2.524 11.302 1.00 71.06 86 ASN A N 1
ATOM 723 C CA . ASN A 1 86 ? -14.174 -3.759 10.722 1.00 71.06 86 ASN A CA 1
ATOM 724 C C . ASN A 1 86 ? -13.026 -4.775 10.614 1.00 71.06 86 ASN A C 1
ATOM 726 O O . ASN A 1 86 ? -12.276 -4.805 9.639 1.00 71.06 86 ASN A O 1
ATOM 730 N N . LYS A 1 87 ? -12.886 -5.633 11.632 1.00 70.06 87 LYS A N 1
ATOM 731 C CA . LYS A 1 87 ? -11.782 -6.605 11.745 1.00 70.06 87 LYS A CA 1
ATOM 732 C C . LYS A 1 87 ? -11.637 -7.520 10.531 1.00 70.06 87 LYS A C 1
ATOM 734 O O . LYS A 1 87 ? -10.516 -7.846 10.146 1.00 70.06 87 LYS A O 1
ATOM 739 N N . LEU A 1 88 ? -12.751 -7.926 9.920 1.00 76.31 88 LEU A N 1
ATOM 740 C CA . LEU A 1 88 ? -12.742 -8.771 8.723 1.00 76.31 88 LEU A CA 1
ATOM 741 C C . LEU A 1 88 ? -12.172 -8.017 7.521 1.00 76.31 88 LEU A C 1
ATOM 743 O O . LEU A 1 88 ? -11.337 -8.551 6.790 1.00 76.31 88 LEU A O 1
ATOM 747 N N . GLN A 1 89 ? -12.580 -6.763 7.342 1.00 76.00 89 GLN A N 1
ATOM 748 C CA . GLN A 1 89 ? -12.059 -5.921 6.273 1.00 76.00 89 GLN A CA 1
ATOM 749 C C . GLN A 1 89 ? -10.585 -5.561 6.498 1.00 76.00 89 GLN A C 1
ATOM 751 O O . GLN A 1 89 ? -9.797 -5.643 5.561 1.00 76.00 89 GLN A O 1
ATOM 756 N N . VAL A 1 90 ? -10.172 -5.294 7.739 1.00 75.19 90 VAL A N 1
ATOM 757 C CA . VAL A 1 90 ? -8.759 -5.089 8.091 1.00 75.19 90 VAL A CA 1
ATOM 758 C C . VAL A 1 90 ? -7.911 -6.330 7.814 1.00 75.19 90 VAL A C 1
ATOM 760 O O . VAL A 1 90 ? -6.824 -6.220 7.246 1.00 75.19 90 VAL A O 1
ATOM 763 N N . ALA A 1 91 ? -8.385 -7.524 8.175 1.00 78.81 91 ALA A N 1
ATOM 764 C CA . ALA A 1 91 ? -7.672 -8.765 7.876 1.00 78.81 91 ALA A CA 1
ATOM 765 C C . ALA A 1 91 ? -7.501 -8.965 6.361 1.00 78.81 91 ALA A C 1
ATOM 767 O O . ALA A 1 91 ? -6.413 -9.320 5.900 1.00 78.81 91 ALA A O 1
ATOM 768 N N . ARG A 1 92 ? -8.547 -8.661 5.582 1.00 83.31 92 ARG A N 1
ATOM 769 C CA . ARG A 1 92 ? -8.495 -8.685 4.117 1.00 83.31 92 ARG A CA 1
ATOM 770 C C . ARG A 1 92 ? -7.493 -7.668 3.569 1.00 83.31 92 ARG A C 1
ATOM 772 O O . ARG A 1 92 ? -6.666 -8.037 2.741 1.00 83.31 92 ARG A O 1
ATOM 779 N N . ALA A 1 93 ? -7.517 -6.436 4.072 1.00 82.88 93 ALA A N 1
ATOM 780 C CA . ALA A 1 93 ? -6.585 -5.377 3.692 1.00 82.88 93 ALA A CA 1
ATOM 781 C C . ALA A 1 93 ? -5.134 -5.809 3.907 1.00 82.88 93 ALA A C 1
ATOM 783 O O . ALA A 1 93 ? -4.307 -5.697 3.008 1.00 82.88 93 ALA A O 1
ATOM 784 N N . ARG A 1 94 ? -4.839 -6.382 5.080 1.00 82.88 94 ARG A N 1
ATOM 785 C CA . ARG A 1 94 ? -3.503 -6.885 5.421 1.00 82.88 94 ARG A CA 1
ATOM 786 C C . ARG A 1 94 ? -3.029 -7.976 4.469 1.00 82.88 94 ARG A C 1
ATOM 788 O O . ARG A 1 94 ? -1.847 -7.995 4.144 1.00 82.88 94 ARG A O 1
ATOM 795 N N . SER A 1 95 ? -3.921 -8.868 4.036 1.00 87.50 95 SER A N 1
ATOM 796 C CA . SER A 1 95 ? -3.577 -9.887 3.039 1.00 87.50 95 SER A CA 1
ATOM 797 C C . SER A 1 95 ? -3.229 -9.243 1.701 1.00 87.50 95 SER A C 1
ATOM 799 O O . SER A 1 95 ? -2.147 -9.482 1.186 1.00 87.50 95 SER A O 1
ATOM 801 N N . VAL A 1 96 ? -4.093 -8.360 1.188 1.00 89.00 96 VAL A N 1
ATOM 802 C CA . VAL A 1 96 ? -3.882 -7.699 -0.110 1.00 89.00 96 VAL A CA 1
ATOM 803 C C . VAL A 1 96 ? -2.597 -6.869 -0.107 1.00 89.00 96 VAL A C 1
ATOM 805 O O . VAL A 1 96 ? -1.794 -6.985 -1.026 1.00 89.00 96 VAL A O 1
ATOM 808 N N . ILE A 1 97 ? -2.370 -6.074 0.942 1.00 88.19 97 ILE A N 1
ATOM 809 C CA . ILE A 1 97 ? -1.141 -5.289 1.128 1.00 88.19 97 ILE A CA 1
ATOM 810 C C . ILE A 1 97 ? 0.085 -6.199 1.087 1.00 88.19 97 ILE A C 1
ATOM 812 O O . ILE A 1 97 ? 1.040 -5.895 0.381 1.00 88.19 97 ILE A O 1
ATOM 816 N N . ARG A 1 98 ? 0.054 -7.320 1.816 1.00 88.56 98 ARG A N 1
ATOM 817 C CA . ARG A 1 98 ? 1.169 -8.271 1.870 1.00 88.56 98 ARG A CA 1
ATOM 818 C C . ARG A 1 98 ? 1.444 -8.908 0.510 1.00 88.56 98 ARG A C 1
ATOM 820 O O . ARG A 1 98 ? 2.606 -9.053 0.143 1.00 88.56 98 ARG A O 1
ATOM 827 N N . ASP A 1 99 ? 0.400 -9.287 -0.217 1.00 91.75 99 ASP A N 1
ATOM 828 C CA . ASP A 1 99 ? 0.547 -9.903 -1.534 1.00 91.75 99 ASP A CA 1
ATOM 829 C C . ASP A 1 99 ? 1.163 -8.899 -2.523 1.00 91.75 99 ASP A C 1
ATOM 831 O O . ASP A 1 99 ? 2.140 -9.219 -3.196 1.00 91.75 99 ASP A O 1
ATOM 835 N N . ARG A 1 100 ? 0.693 -7.641 -2.524 1.00 91.69 100 ARG A N 1
ATOM 836 C CA . ARG A 1 100 ? 1.262 -6.575 -3.370 1.00 91.69 100 ARG A CA 1
ATOM 837 C C . ARG A 1 100 ? 2.674 -6.155 -2.967 1.00 91.69 100 ARG A C 1
ATOM 839 O O . ARG A 1 100 ? 3.486 -5.868 -3.841 1.00 91.69 100 ARG A O 1
ATOM 846 N N . GLU A 1 101 ? 2.986 -6.142 -1.671 1.00 88.38 101 GLU A N 1
ATOM 847 C CA . GLU A 1 101 ? 4.351 -5.922 -1.178 1.00 88.38 101 GLU A CA 1
ATOM 848 C C . GLU A 1 101 ? 5.286 -7.016 -1.705 1.00 88.38 101 GLU A C 1
ATOM 850 O O . GLU A 1 101 ? 6.382 -6.723 -2.177 1.00 88.38 101 GLU A O 1
ATOM 855 N N . MET A 1 102 ? 4.850 -8.276 -1.651 1.00 90.56 102 MET A N 1
ATOM 856 C CA . MET A 1 102 ? 5.636 -9.408 -2.133 1.00 90.56 102 MET A CA 1
ATOM 857 C C . MET A 1 102 ? 5.861 -9.339 -3.647 1.00 90.56 102 MET A C 1
ATOM 859 O O . MET A 1 102 ? 6.994 -9.531 -4.086 1.00 90.56 102 MET A O 1
ATOM 863 N N . ASP A 1 103 ? 4.824 -9.015 -4.425 1.00 91.75 103 ASP A N 1
ATOM 864 C CA . ASP A 1 103 ? 4.931 -8.794 -5.873 1.00 91.75 103 ASP A CA 1
ATOM 865 C C . ASP A 1 103 ? 5.977 -7.710 -6.183 1.00 91.75 103 ASP A C 1
ATOM 867 O O . ASP A 1 103 ? 6.911 -7.944 -6.949 1.00 91.75 103 ASP A O 1
ATOM 871 N N . PHE A 1 104 ? 5.881 -6.551 -5.522 1.00 90.75 104 PHE A N 1
ATOM 872 C CA . PHE A 1 104 ? 6.841 -5.457 -5.686 1.00 90.75 104 PHE A CA 1
ATOM 873 C C . PHE A 1 104 ? 8.271 -5.869 -5.308 1.00 90.75 104 PHE A C 1
ATOM 875 O O . PHE A 1 104 ? 9.211 -5.615 -6.059 1.00 90.75 104 PHE A O 1
ATOM 882 N N . MET A 1 105 ? 8.460 -6.541 -4.169 1.00 86.94 105 MET A N 1
ATOM 883 C CA . MET A 1 105 ? 9.790 -6.972 -3.730 1.00 86.9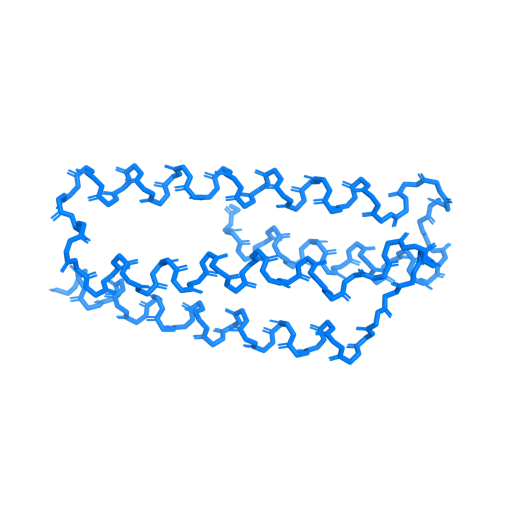4 105 MET A CA 1
ATOM 884 C C . MET A 1 105 ? 10.407 -8.023 -4.660 1.00 86.94 105 MET A C 1
ATOM 886 O O . MET A 1 105 ? 11.627 -8.046 -4.829 1.00 86.94 105 MET A O 1
ATOM 890 N N . ASN A 1 106 ? 9.592 -8.872 -5.289 1.00 90.62 106 ASN A N 1
ATOM 891 C CA . ASN A 1 106 ? 10.064 -9.812 -6.304 1.00 90.62 106 ASN A CA 1
ATOM 892 C C . ASN A 1 106 ? 10.581 -9.082 -7.548 1.00 90.62 106 ASN A C 1
ATOM 894 O O . ASN A 1 106 ? 11.659 -9.422 -8.041 1.00 90.62 106 ASN A O 1
ATOM 898 N N . GLU A 1 107 ? 9.870 -8.047 -8.004 1.00 90.25 107 GLU A N 1
ATOM 899 C CA . GLU A 1 107 ? 10.348 -7.191 -9.093 1.00 90.25 107 GLU A CA 1
ATOM 900 C C . GLU A 1 107 ? 11.648 -6.484 -8.686 1.00 90.25 107 GLU A C 1
ATOM 902 O O . GLU A 1 107 ? 12.638 -6.599 -9.401 1.00 90.25 107 GLU A O 1
ATOM 907 N N . VAL A 1 108 ? 11.728 -5.875 -7.496 1.00 84.44 108 VAL A N 1
ATOM 908 C CA . VAL A 1 108 ? 12.970 -5.251 -6.990 1.00 84.44 108 VAL A CA 1
ATOM 909 C C . VAL A 1 108 ? 14.157 -6.219 -7.022 1.00 84.44 108 VAL A C 1
ATOM 911 O O . VAL A 1 108 ? 15.232 -5.866 -7.507 1.00 84.44 108 VAL A O 1
ATOM 914 N N . HIS A 1 109 ? 13.982 -7.456 -6.547 1.00 84.75 109 HIS A N 1
ATOM 915 C CA . HIS A 1 109 ? 15.046 -8.463 -6.576 1.00 84.75 109 HIS A CA 1
ATOM 916 C C . HIS A 1 109 ? 15.479 -8.839 -7.997 1.00 84.75 109 HIS A C 1
ATOM 918 O O . HIS A 1 109 ? 16.642 -9.190 -8.195 1.00 84.75 109 HIS A O 1
ATOM 924 N N . SER A 1 110 ? 14.579 -8.764 -8.979 1.00 83.88 110 SER A N 1
ATOM 925 C CA . SER A 1 110 ? 14.919 -9.025 -10.380 1.00 83.88 110 SER A CA 1
ATOM 926 C C . SER A 1 110 ? 15.801 -7.933 -10.997 1.00 83.88 110 SER A C 1
ATOM 928 O O . SER A 1 110 ? 16.621 -8.250 -11.851 1.00 83.88 110 SER A O 1
ATOM 930 N N . TYR A 1 111 ? 15.692 -6.686 -10.522 1.00 73.12 111 TYR A N 1
ATOM 931 C CA . TYR A 1 111 ? 16.486 -5.540 -10.991 1.00 73.12 111 TYR A CA 1
ATOM 932 C C . TYR A 1 111 ? 17.851 -5.400 -10.298 1.00 73.12 111 TYR A C 1
ATOM 934 O O . TYR A 1 111 ? 18.727 -4.707 -10.810 1.00 73.12 111 TYR A O 1
ATOM 942 N N . ILE A 1 112 ? 18.033 -6.012 -9.121 1.00 73.44 112 ILE A N 1
ATOM 943 C CA . ILE A 1 112 ? 19.282 -5.947 -8.334 1.00 73.44 112 ILE A CA 1
ATOM 944 C C . ILE A 1 112 ? 20.225 -7.133 -8.644 1.00 73.44 112 ILE A C 1
ATOM 946 O O . ILE A 1 112 ? 21.376 -7.138 -8.205 1.00 73.44 112 ILE A O 1
ATOM 950 N N . ARG A 1 113 ? 19.756 -8.135 -9.397 1.00 54.31 113 ARG A N 1
ATOM 951 C CA . ARG A 1 113 ? 20.580 -9.243 -9.909 1.00 54.31 113 ARG A CA 1
ATOM 952 C C . ARG A 1 113 ? 21.397 -8.836 -11.127 1.00 54.31 113 ARG A C 1
ATOM 954 O O . ARG A 1 113 ? 22.542 -9.332 -11.205 1.00 54.31 113 ARG A O 1
#

pLDDT: mean 76.18, std 14.61, range [41.0, 93.69]

Mean predicted aligned error: 8.75 Å

Organism: NCBI:txid1423775

Sequence (113 aa):
MTYRDVFVEYFKTMNLIERGEALTYENYSRLADNYVYNIKNFIKLGNSYISKYNLEDSKMYDSLNNYFVALIDALNYLDYENNVVNKLQVARARSVIRDREMDFMNEVHSYIR

Nearest PDB structures (foldseek):
  4wpe-assembly1_A-2  TM=2.448E-01  e=3.219E+00  Saccharomyces cerevisiae S288C

Foldseek 3Di:
DDVVVLVVVLVVVQVCLVVVNDPPPCFPVVSVVSLVVSLVVVVVVQVVVCVVVVVCVDPLVVLVVQLSVLSVVLSVQQPPPVSDGPVVSNVVSVVSNVVSVVSNVVSVVVVVD